Protein AF-A0A5N9HBC6-F1 (afdb_monomer)

Secondary structure (DSSP, 8-state):
-----------TTSS----EEEE-S-HHHHHHHHHHTT-EESS--EEEE-TTSEEEEEEEEE-TT--EEEEEEEEEE---

Solvent-accessible surface area (backbone atoms only — not comparable to full-atom values): 5036 Å² total; per-residue (Å²): 135,82,81,81,76,76,84,80,83,69,67,99,79,60,91,74,80,80,63,50,72,43,82,42,92,53,52,66,60,49,50,54,54,41,45,76,72,68,50,47,64,79,44,74,76,47,73,48,76,45,98,86,66,24,39,27,33,41,35,36,32,41,50,99,89,65,49,55,35,38,40,33,17,62,77,35,71,72,82,126

pLDDT: mean 80.8, std 18.08, range [42.16, 96.31]

Radius of gyration: 16.26 Å; Cα contacts (8 Å, |Δi|>4): 119; chains: 1; bounding box: 26×33×58 Å

Foldseek 3Di:
DDPDDPPPPDPPDDPDLVAAEDADADPQVVCVVVVVVVWAWPDDWDWDADPVRFIKIKTWTADPVGRIYIYIHDGDHPPD

Structure (mmCIF, N/CA/C/O backbone):
data_AF-A0A5N9HBC6-F1
#
_entry.id   AF-A0A5N9HBC6-F1
#
loop_
_atom_site.group_PDB
_atom_site.id
_atom_site.type_symbol
_atom_site.label_atom_id
_atom_site.label_alt_id
_atom_site.label_comp_id
_atom_site.label_asym_id
_atom_site.label_entity_id
_atom_site.label_seq_id
_atom_site.pdbx_PDB_ins_code
_atom_site.Cartn_x
_atom_site.Cartn_y
_atom_site.Cartn_z
_atom_site.occupancy
_atom_site.B_iso_or_equiv
_atom_site.auth_seq_id
_atom_site.auth_comp_id
_atom_site.auth_asym_id
_atom_site.auth_atom_id
_atom_site.pdbx_PDB_model_num
ATOM 1 N N . MET A 1 1 ? 1.674 -1.935 -39.477 1.00 42.16 1 MET A N 1
ATOM 2 C CA . MET A 1 1 ? 2.831 -1.084 -39.140 1.00 42.16 1 MET A CA 1
ATOM 3 C C . MET A 1 1 ? 2.409 -0.286 -37.926 1.00 42.16 1 MET A C 1
ATOM 5 O O . MET A 1 1 ? 1.669 0.675 -38.070 1.00 42.16 1 MET A O 1
ATOM 9 N N . ASP A 1 2 ? 2.744 -0.807 -36.753 1.00 54.62 2 ASP A N 1
ATOM 10 C CA . ASP A 1 2 ? 2.488 -0.193 -35.449 1.00 54.62 2 ASP A CA 1
ATOM 11 C C . ASP A 1 2 ? 3.430 1.019 -35.309 1.00 54.62 2 ASP A C 1
ATOM 13 O O . ASP A 1 2 ? 4.630 0.849 -35.560 1.00 54.62 2 ASP A O 1
ATOM 17 N N . PRO A 1 3 ? 2.954 2.251 -35.052 1.00 64.00 3 PRO A N 1
ATOM 18 C CA . PRO A 1 3 ? 3.862 3.380 -34.915 1.00 64.00 3 PRO A CA 1
ATOM 19 C 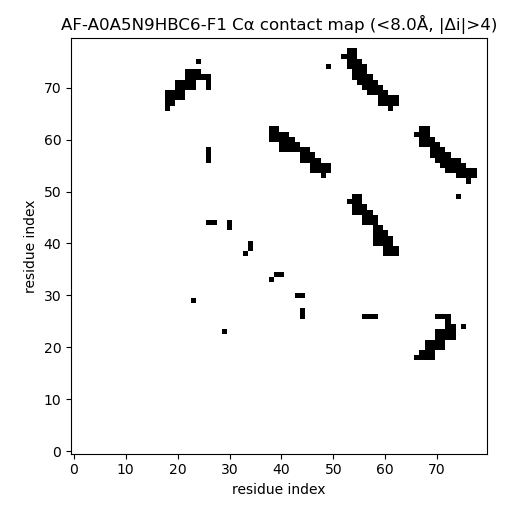C . PRO A 1 3 ? 4.669 3.220 -33.616 1.00 64.00 3 PRO A C 1
ATOM 21 O O . PRO A 1 3 ? 4.076 3.034 -32.555 1.00 64.00 3 PRO A O 1
ATOM 24 N N . PRO A 1 4 ? 6.011 3.301 -33.661 1.00 59.19 4 PRO A N 1
ATOM 25 C CA . PRO A 1 4 ? 6.827 3.169 -32.464 1.00 59.19 4 PRO A CA 1
ATOM 26 C C . PRO A 1 4 ? 6.508 4.314 -31.501 1.00 59.19 4 PRO A C 1
ATOM 28 O O . PRO A 1 4 ? 6.761 5.482 -31.803 1.00 59.19 4 PRO A O 1
ATOM 31 N N . SER A 1 5 ? 5.952 3.966 -30.341 1.00 56.44 5 SER A N 1
ATOM 32 C CA . SER A 1 5 ? 5.752 4.902 -29.237 1.00 56.44 5 SER A CA 1
ATOM 33 C C . SER A 1 5 ? 7.116 5.502 -28.853 1.00 56.44 5 SER A C 1
ATOM 35 O O . SER A 1 5 ? 8.080 4.746 -28.665 1.00 56.44 5 SER A O 1
ATOM 37 N N . PRO A 1 6 ? 7.277 6.837 -28.805 1.00 57.69 6 PRO A N 1
ATOM 38 C CA . PRO A 1 6 ? 8.570 7.434 -28.503 1.00 57.69 6 PRO A CA 1
ATOM 39 C C . PRO A 1 6 ? 8.987 7.056 -27.078 1.00 57.69 6 PRO A C 1
ATOM 41 O O . PRO A 1 6 ? 8.173 7.077 -26.158 1.00 57.69 6 PRO A O 1
ATOM 44 N N . ARG A 1 7 ? 10.270 6.707 -26.892 1.00 57.84 7 ARG A N 1
ATOM 45 C CA . ARG A 1 7 ? 10.861 6.429 -25.573 1.00 57.84 7 ARG A CA 1
ATOM 46 C C . ARG A 1 7 ? 10.645 7.636 -24.662 1.00 57.84 7 ARG A C 1
ATOM 48 O O . ARG A 1 7 ? 11.374 8.622 -24.759 1.00 57.84 7 ARG A O 1
ATOM 55 N N . GLY A 1 8 ? 9.657 7.533 -23.779 1.00 48.06 8 GLY A N 1
ATOM 56 C CA . GLY A 1 8 ? 9.396 8.484 -22.711 1.00 48.06 8 GLY A CA 1
ATOM 57 C C . GLY A 1 8 ? 10.515 8.436 -21.682 1.00 48.06 8 GLY A C 1
ATOM 58 O O . GLY A 1 8 ? 10.405 7.769 -20.661 1.00 48.06 8 GLY A O 1
ATOM 59 N N . HIS A 1 9 ? 11.610 9.143 -21.944 1.00 55.41 9 HIS A N 1
ATOM 60 C CA . HIS A 1 9 ? 12.448 9.646 -20.867 1.00 55.41 9 HIS A CA 1
ATOM 61 C C . HIS A 1 9 ? 11.804 10.941 -20.374 1.00 55.41 9 HIS A C 1
ATOM 63 O O . HIS A 1 9 ? 12.160 12.032 -20.815 1.00 55.41 9 HIS A O 1
ATOM 69 N N . LEU A 1 10 ? 10.784 10.801 -19.528 1.00 49.16 10 LEU A N 1
ATOM 70 C CA . LEU A 1 10 ? 10.233 11.922 -18.784 1.00 49.16 10 LEU A CA 1
ATOM 71 C C . LEU A 1 10 ? 10.941 11.958 -17.435 1.00 49.16 10 LEU A C 1
ATOM 73 O O . LEU A 1 10 ? 10.866 11.031 -16.630 1.00 49.16 10 LEU A O 1
ATOM 77 N N . ASP A 1 11 ? 11.706 13.028 -17.264 1.00 45.88 11 ASP A N 1
ATOM 78 C CA . ASP A 1 11 ? 12.409 13.390 -16.046 1.00 45.88 11 ASP A CA 1
ATOM 79 C C . ASP A 1 11 ? 11.443 13.325 -14.847 1.00 45.88 11 ASP A C 1
ATOM 81 O O . ASP A 1 11 ? 10.304 13.795 -14.924 1.00 45.88 11 ASP A O 1
ATOM 85 N N . ARG A 1 12 ? 11.898 12.725 -13.739 1.00 52.88 12 ARG A N 1
ATOM 86 C CA . ARG A 1 12 ? 11.127 12.278 -12.553 1.00 52.88 12 ARG A CA 1
ATOM 87 C C . ARG A 1 12 ? 10.410 13.404 -11.772 1.00 52.88 12 ARG A C 1
ATOM 89 O O . ARG A 1 12 ? 9.912 13.176 -10.675 1.00 52.88 12 ARG A O 1
ATOM 96 N N . HIS A 1 13 ? 10.362 14.617 -12.315 1.00 49.78 13 HIS A N 1
ATOM 97 C CA . HIS A 1 13 ? 9.839 15.828 -11.681 1.00 49.78 13 HIS A CA 1
ATOM 98 C C . HIS A 1 13 ? 8.896 16.651 -12.576 1.00 49.78 13 HIS A C 1
ATOM 100 O O . HIS A 1 13 ? 8.715 17.846 -12.338 1.00 49.78 13 HIS A O 1
ATOM 106 N N . GLN A 1 14 ? 8.262 16.054 -13.588 1.00 47.16 14 GLN A N 1
ATOM 107 C CA . GLN A 1 14 ? 7.165 16.726 -14.290 1.00 47.16 14 GLN A CA 1
ATOM 108 C C . GLN A 1 14 ? 5.828 16.487 -13.577 1.00 47.16 14 GLN A C 1
ATOM 110 O O . GLN A 1 14 ? 5.446 15.353 -13.300 1.00 47.16 14 GLN A O 1
ATOM 115 N N . LEU A 1 15 ? 5.138 17.588 -13.253 1.00 44.84 15 LEU A N 1
ATOM 116 C CA . LEU A 1 15 ? 3.768 17.604 -12.740 1.00 44.84 15 LEU A CA 1
ATOM 117 C C . LEU A 1 15 ? 2.884 16.624 -13.525 1.00 44.84 15 LEU A C 1
ATOM 119 O O . LEU A 1 15 ? 2.785 16.731 -14.745 1.00 44.84 15 LEU A O 1
ATOM 123 N N . GLY A 1 16 ? 2.210 15.721 -12.809 1.00 45.66 16 GLY A N 1
ATOM 124 C CA . GLY A 1 16 ? 1.332 14.709 -13.402 1.00 45.66 16 GLY A CA 1
ATOM 125 C C . GLY A 1 16 ? 1.785 13.268 -13.177 1.00 45.66 16 GLY A C 1
ATOM 126 O O . GLY A 1 16 ? 1.536 12.422 -14.028 1.00 45.66 16 GLY A O 1
ATOM 127 N N . ALA A 1 17 ? 2.427 12.964 -12.046 1.00 49.22 17 ALA A N 1
ATOM 128 C CA . ALA A 1 17 ? 2.534 11.592 -11.568 1.00 49.22 17 ALA A CA 1
ATOM 129 C C . ALA A 1 17 ? 1.109 11.082 -11.290 1.00 49.22 17 ALA A C 1
ATOM 131 O O . ALA A 1 17 ? 0.562 11.298 -10.210 1.00 49.22 17 ALA A O 1
ATOM 132 N N . ALA A 1 18 ? 0.465 10.503 -12.304 1.00 56.44 18 ALA A N 1
ATOM 133 C CA . ALA A 1 18 ? -0.850 9.888 -12.205 1.00 56.44 18 ALA A CA 1
ATOM 134 C C . ALA A 1 18 ? -0.717 8.591 -11.398 1.00 56.44 18 ALA A C 1
ATOM 136 O O . ALA A 1 18 ? -0.795 7.492 -11.932 1.00 56.44 18 ALA A O 1
ATOM 137 N N . HIS A 1 19 ? -0.425 8.720 -10.107 1.00 64.38 19 HIS A N 1
ATOM 138 C CA . HIS A 1 19 ? -0.443 7.599 -9.188 1.00 64.38 19 HIS A CA 1
ATOM 139 C C . HIS A 1 19 ? -1.911 7.296 -8.921 1.00 64.38 19 HIS A C 1
ATOM 141 O O . HIS A 1 19 ? -2.637 8.104 -8.337 1.00 64.38 19 HIS A O 1
ATOM 147 N N . ILE A 1 20 ? -2.366 6.159 -9.433 1.00 79.56 20 ILE A N 1
ATOM 148 C CA . ILE A 1 20 ? -3.719 5.682 -9.188 1.00 79.56 20 ILE A CA 1
ATOM 149 C C . ILE A 1 20 ? -3.706 5.039 -7.805 1.00 79.56 20 ILE A C 1
ATOM 151 O O . ILE A 1 20 ? -2.934 4.112 -7.562 1.00 79.56 20 ILE A O 1
ATOM 155 N N . CYS A 1 21 ? -4.546 5.554 -6.911 1.00 88.12 21 CYS A N 1
ATOM 156 C CA . CYS A 1 21 ? -4.726 5.018 -5.572 1.00 88.12 21 CYS A CA 1
ATOM 157 C C . CYS A 1 21 ? -6.109 4.375 -5.454 1.00 88.12 21 CYS A C 1
ATOM 159 O O . CYS A 1 21 ? -7.128 5.014 -5.733 1.00 88.12 21 CYS A O 1
ATOM 161 N N . PHE A 1 22 ? -6.142 3.112 -5.037 1.00 90.75 22 PHE A N 1
ATOM 162 C CA . PHE A 1 22 ? -7.372 2.382 -4.762 1.00 90.75 22 PHE A CA 1
ATOM 163 C C . PHE A 1 22 ? -7.557 2.206 -3.258 1.00 90.75 22 PHE A C 1
ATOM 165 O O . PHE A 1 22 ? -6.705 1.635 -2.578 1.00 90.75 22 PHE A O 1
ATOM 172 N N . ASN A 1 23 ? -8.718 2.628 -2.757 1.00 92.94 23 ASN A N 1
ATOM 173 C CA . ASN A 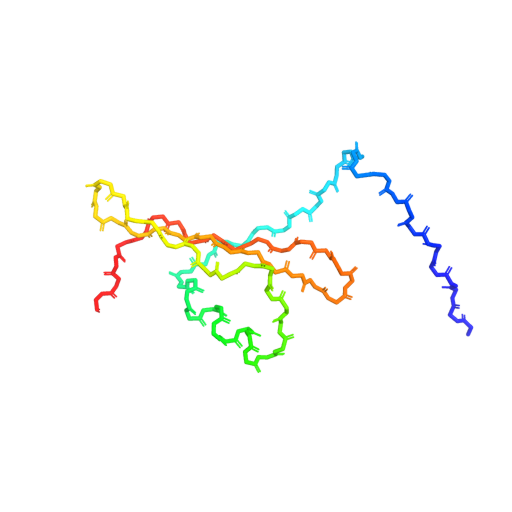1 23 ? -9.155 2.250 -1.420 1.00 92.94 23 ASN A CA 1
ATOM 174 C C . ASN A 1 23 ? -9.699 0.822 -1.454 1.00 92.94 23 ASN A C 1
ATOM 176 O O . ASN A 1 23 ? -10.614 0.525 -2.224 1.00 92.94 23 ASN A O 1
ATOM 180 N N . VAL A 1 24 ? -9.153 -0.045 -0.610 1.00 93.25 24 VAL A N 1
ATOM 181 C CA . VAL A 1 24 ? -9.488 -1.470 -0.559 1.00 93.25 24 VAL A CA 1
ATOM 182 C C . VAL A 1 24 ? -9.887 -1.873 0.852 1.00 93.25 24 VAL A C 1
ATOM 184 O O . VAL A 1 24 ? -9.481 -1.252 1.829 1.00 93.25 24 VAL A O 1
ATOM 187 N N . THR A 1 25 ? -10.737 -2.887 0.963 1.00 91.50 25 THR A N 1
ATOM 188 C CA . THR A 1 25 ? -11.285 -3.312 2.259 1.00 91.50 25 THR A CA 1
ATOM 189 C C . THR A 1 25 ? -10.350 -4.262 3.002 1.00 91.50 25 THR A C 1
ATOM 191 O O . THR A 1 25 ? -10.268 -4.188 4.222 1.00 91.50 25 THR A O 1
ATOM 194 N N . ASP A 1 26 ? -9.645 -5.123 2.266 1.00 92.94 26 ASP A N 1
ATOM 195 C CA . ASP A 1 26 ? -8.681 -6.082 2.803 1.00 92.94 26 ASP A CA 1
ATOM 196 C C . ASP A 1 26 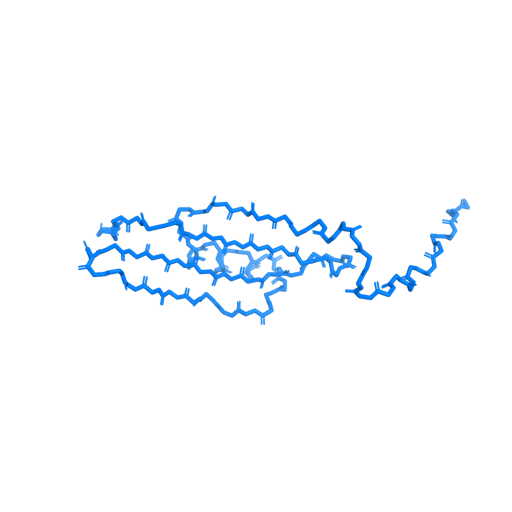? -7.424 -6.082 1.927 1.00 92.94 26 ASP A C 1
ATOM 198 O O . ASP A 1 26 ? -7.399 -6.636 0.822 1.00 92.94 26 ASP A O 1
ATOM 202 N N . LEU A 1 27 ? -6.390 -5.392 2.402 1.00 95.12 27 LEU A N 1
ATOM 203 C CA . LEU A 1 27 ? -5.138 -5.232 1.673 1.00 95.12 27 LEU A CA 1
ATOM 204 C C . LEU A 1 27 ? -4.332 -6.533 1.600 1.00 95.12 27 LEU A C 1
ATOM 206 O O . LEU A 1 27 ? -3.677 -6.792 0.591 1.00 95.12 27 LEU A O 1
ATOM 210 N N . GLU A 1 28 ? -4.367 -7.346 2.656 1.00 94.62 28 GLU A N 1
ATOM 211 C CA . GLU A 1 28 ? -3.604 -8.593 2.736 1.00 94.62 28 GLU A CA 1
ATOM 212 C C . GLU A 1 28 ? -4.193 -9.632 1.773 1.00 94.62 28 GLU A C 1
ATOM 214 O O . GLU A 1 28 ? -3.454 -10.237 0.990 1.00 94.62 28 GLU A O 1
ATOM 219 N N . ALA A 1 29 ? -5.523 -9.778 1.753 1.00 95.31 29 ALA A N 1
ATOM 220 C CA . ALA A 1 29 ? -6.211 -10.656 0.810 1.00 95.31 29 ALA A CA 1
ATOM 221 C C . ALA A 1 29 ? -6.008 -10.208 -0.644 1.00 95.31 29 ALA A C 1
ATOM 223 O O . ALA A 1 29 ? -5.685 -11.034 -1.502 1.00 95.31 29 ALA A O 1
ATOM 224 N N . LEU A 1 30 ? -6.122 -8.903 -0.920 1.00 95.38 30 LEU A N 1
ATOM 225 C CA . LEU A 1 30 ? -5.865 -8.350 -2.250 1.00 95.38 30 LEU A CA 1
ATOM 226 C C . LEU A 1 30 ? -4.428 -8.627 -2.705 1.00 95.38 30 LEU A C 1
ATOM 228 O O . LEU A 1 30 ? -4.209 -9.036 -3.845 1.00 95.38 30 LEU A O 1
ATOM 232 N N . HIS A 1 31 ? -3.446 -8.419 -1.825 1.00 96.00 31 HIS A N 1
ATOM 233 C CA . HIS A 1 31 ? -2.042 -8.671 -2.130 1.00 96.00 31 HIS A CA 1
ATOM 234 C C . HIS A 1 31 ? -1.803 -10.134 -2.507 1.00 96.00 31 HIS A C 1
ATOM 236 O O . HIS A 1 31 ? -1.159 -10.407 -3.520 1.00 96.00 31 HIS A O 1
ATOM 242 N N . GLN A 1 32 ? -2.357 -11.074 -1.737 1.00 96.06 32 GLN A N 1
ATOM 243 C CA . GLN A 1 32 ? -2.270 -12.507 -2.028 1.00 96.06 32 GLN A CA 1
ATOM 244 C C . GLN A 1 32 ? -2.929 -12.849 -3.372 1.00 96.06 32 GLN A C 1
ATOM 246 O O . GLN A 1 32 ? -2.323 -13.517 -4.213 1.00 96.06 32 GLN A O 1
ATOM 251 N N . GLU A 1 33 ? -4.143 -12.348 -3.610 1.00 96.31 33 GLU A N 1
ATOM 252 C CA . GLU A 1 33 ? -4.885 -12.594 -4.846 1.00 96.31 33 GLU A CA 1
ATOM 253 C C . GLU A 1 33 ? -4.128 -12.064 -6.069 1.00 96.31 33 GLU A C 1
ATOM 255 O O . GLU A 1 33 ? -3.903 -12.798 -7.035 1.00 96.31 33 GLU A O 1
ATOM 260 N N . LEU A 1 34 ? -3.704 -10.803 -6.038 1.00 94.69 34 LEU A N 1
ATOM 261 C CA . LEU A 1 34 ? -3.022 -10.167 -7.160 1.00 94.69 34 LEU A CA 1
ATOM 262 C C . LEU A 1 34 ? -1.626 -10.754 -7.387 1.00 94.69 34 LEU A C 1
ATOM 264 O O . LEU A 1 34 ? -1.239 -10.965 -8.538 1.00 94.69 34 LEU A O 1
ATOM 268 N N . SER A 1 35 ? -0.908 -11.113 -6.320 1.00 94.31 35 SER A N 1
ATOM 269 C CA . SER A 1 35 ? 0.370 -11.825 -6.431 1.00 94.31 35 SER A CA 1
ATOM 270 C C . SER A 1 35 ? 0.188 -13.184 -7.106 1.00 94.31 35 SER A C 1
ATOM 272 O O . SER A 1 35 ? 0.956 -13.533 -8.002 1.00 94.31 35 SER A O 1
ATOM 274 N N . SER A 1 36 ? -0.876 -13.925 -6.767 1.00 95.81 36 SER A N 1
ATOM 275 C CA . SER A 1 36 ? -1.196 -15.204 -7.423 1.00 95.81 36 SER A CA 1
ATOM 276 C C . SER A 1 36 ? -1.524 -15.052 -8.916 1.00 95.81 36 SER A C 1
ATOM 278 O O . SER A 1 36 ? -1.314 -15.976 -9.700 1.00 95.81 36 SER A O 1
ATOM 280 N N . LYS A 1 37 ? -1.987 -13.863 -9.322 1.00 94.75 37 LYS A N 1
ATOM 281 C CA . LYS A 1 37 ? -2.269 -13.483 -10.714 1.00 94.75 37 LYS A CA 1
ATOM 282 C C . LYS A 1 37 ? -1.052 -12.895 -11.443 1.00 94.75 37 LYS A C 1
ATOM 284 O O . LYS A 1 37 ? -1.173 -12.523 -12.607 1.00 94.75 37 LYS A O 1
ATOM 289 N N . GLY A 1 38 ? 0.111 -12.824 -10.791 1.00 93.56 38 GLY A N 1
ATOM 290 C CA . GLY A 1 38 ? 1.364 -12.354 -11.385 1.00 93.56 38 GLY A CA 1
ATOM 291 C C . GLY A 1 38 ? 1.573 -10.838 -11.344 1.00 93.56 38 GLY A C 1
ATOM 292 O O . GLY A 1 38 ? 2.467 -10.338 -12.028 1.00 93.56 38 GLY A O 1
ATOM 293 N N . VAL A 1 39 ? 0.782 -10.098 -10.559 1.00 93.69 39 VAL A N 1
ATOM 294 C CA . VAL A 1 39 ? 1.030 -8.668 -10.323 1.00 93.69 39 VAL A CA 1
ATOM 295 C C . VAL A 1 39 ? 2.344 -8.497 -9.564 1.00 93.69 39 VAL A C 1
ATOM 297 O O . VAL A 1 39 ? 2.615 -9.198 -8.588 1.00 93.69 39 VAL A O 1
ATOM 300 N N . ARG A 1 40 ? 3.171 -7.545 -10.006 1.00 93.31 40 ARG A N 1
ATOM 301 C CA . ARG A 1 40 ? 4.443 -7.226 -9.358 1.00 93.31 40 ARG A CA 1
ATOM 302 C C . ARG A 1 40 ? 4.219 -6.192 -8.260 1.00 93.31 40 ARG A C 1
ATOM 304 O O . ARG A 1 40 ? 4.033 -5.011 -8.552 1.00 93.31 40 ARG A O 1
ATOM 311 N N . PHE A 1 41 ? 4.322 -6.621 -7.009 1.00 94.06 41 PHE A N 1
ATOM 312 C CA . PHE A 1 41 ? 4.391 -5.707 -5.874 1.00 94.06 41 PHE A CA 1
ATOM 313 C C . PHE A 1 41 ? 5.810 -5.170 -5.676 1.00 94.06 41 PHE A C 1
ATOM 315 O O . PHE A 1 41 ? 6.804 -5.877 -5.851 1.00 94.06 41 PHE A O 1
ATOM 322 N N . VAL A 1 42 ? 5.891 -3.881 -5.353 1.00 92.25 42 VAL A N 1
ATOM 323 C CA . VAL A 1 42 ? 7.128 -3.174 -4.990 1.00 92.25 42 VAL A CA 1
ATOM 324 C C . VAL A 1 42 ? 7.382 -3.302 -3.489 1.00 92.25 42 VAL A C 1
ATOM 326 O O . VAL A 1 42 ? 8.532 -3.330 -3.054 1.00 92.25 42 VAL A O 1
ATOM 329 N N . THR A 1 43 ? 6.307 -3.389 -2.704 1.00 90.50 43 THR A N 1
ATOM 330 C CA . THR A 1 43 ? 6.339 -3.509 -1.247 1.00 90.50 43 THR A CA 1
ATOM 331 C C . THR A 1 43 ? 5.306 -4.529 -0.786 1.00 90.50 43 THR A C 1
ATOM 333 O O . THR A 1 43 ? 4.171 -4.503 -1.264 1.00 90.50 43 THR A O 1
ATOM 336 N N . GLU A 1 44 ? 5.661 -5.343 0.205 1.00 93.50 44 GLU A N 1
ATOM 337 C CA . GLU A 1 44 ? 4.675 -6.108 0.977 1.00 93.50 44 GLU A CA 1
ATOM 338 C C . GLU A 1 44 ? 3.672 -5.158 1.671 1.00 93.50 44 GLU A C 1
ATOM 340 O O . GLU A 1 44 ? 4.013 -3.994 1.923 1.00 93.50 44 GLU A O 1
ATOM 345 N N . PRO A 1 45 ? 2.451 -5.619 2.004 1.00 94.00 45 PRO A N 1
ATOM 346 C CA . PRO A 1 45 ? 1.481 -4.832 2.759 1.00 94.00 45 PRO A CA 1
ATOM 347 C C . PRO A 1 45 ? 2.032 -4.369 4.107 1.00 94.00 45 PRO A C 1
ATOM 349 O O . PRO A 1 45 ? 2.397 -5.173 4.964 1.00 94.00 45 PRO A O 1
ATOM 352 N N . ILE A 1 46 ? 2.051 -3.055 4.319 1.00 94.62 46 ILE A N 1
ATOM 353 C CA . ILE A 1 46 ? 2.403 -2.459 5.607 1.00 94.62 46 ILE A CA 1
ATOM 354 C C . ILE A 1 46 ? 1.108 -2.180 6.353 1.00 94.62 46 ILE A C 1
ATOM 356 O O . ILE A 1 46 ? 0.372 -1.264 5.991 1.00 94.62 46 ILE A O 1
ATOM 360 N N . MET A 1 47 ? 0.851 -2.952 7.407 1.00 94.38 47 MET A N 1
ATOM 361 C CA . MET A 1 47 ? -0.318 -2.779 8.268 1.00 94.38 47 MET A CA 1
ATOM 362 C C . MET A 1 47 ? 0.056 -2.002 9.532 1.00 94.38 47 MET A C 1
ATOM 364 O O . MET A 1 47 ? 1.123 -2.201 10.110 1.00 94.38 47 MET A O 1
ATOM 368 N N . THR A 1 48 ? -0.814 -1.097 9.970 1.00 92.75 48 THR A N 1
ATOM 369 C CA . THR A 1 48 ? -0.624 -0.293 11.184 1.00 92.75 48 THR A CA 1
ATOM 370 C C . THR A 1 48 ? -1.927 -0.213 11.964 1.00 92.75 48 THR A C 1
ATOM 372 O O . THR A 1 48 ? -2.961 0.155 11.402 1.00 92.75 48 THR A O 1
ATOM 375 N N . ASP A 1 49 ? -1.861 -0.508 13.258 1.00 92.12 49 ASP A N 1
ATOM 376 C CA . ASP A 1 49 ? -2.972 -0.319 14.188 1.00 92.12 49 ASP A CA 1
ATOM 377 C C . ASP A 1 49 ? -3.044 1.143 14.651 1.00 92.12 49 ASP A C 1
ATOM 379 O O . ASP A 1 49 ? -2.025 1.779 14.940 1.00 92.12 49 ASP A O 1
ATOM 383 N N . THR A 1 50 ? -4.250 1.701 14.700 1.00 86.81 50 THR A N 1
ATOM 384 C CA . THR A 1 50 ? -4.500 3.043 15.229 1.00 86.81 50 THR A CA 1
ATOM 385 C C . THR A 1 50 ? -4.745 2.986 16.743 1.00 86.81 50 THR A C 1
ATOM 387 O O . THR A 1 50 ? -5.165 1.947 17.259 1.00 86.81 50 THR A O 1
ATOM 390 N N . PRO A 1 51 ? -4.524 4.089 17.484 1.00 87.25 51 PRO A N 1
ATOM 391 C CA . PRO A 1 51 ? -4.870 4.185 18.910 1.00 87.25 51 PRO A CA 1
ATOM 392 C C . PRO A 1 51 ? -6.318 3.785 19.247 1.00 87.25 51 PRO A C 1
ATOM 394 O O . PRO A 1 51 ? -6.605 3.335 20.352 1.00 87.25 51 PRO A O 1
ATOM 397 N N . GLU A 1 52 ? -7.226 3.942 18.289 1.00 88.50 52 GLU A N 1
ATOM 398 C CA . GLU A 1 52 ? -8.650 3.615 18.352 1.00 88.50 52 GLU A CA 1
ATOM 399 C C . GLU A 1 52 ? -8.949 2.124 18.092 1.00 88.50 52 GLU A C 1
ATOM 401 O O . GLU A 1 52 ? -10.113 1.730 18.073 1.00 88.50 52 GLU A O 1
ATOM 406 N N . GLY A 1 53 ? -7.921 1.291 17.885 1.00 86.81 53 GLY A N 1
ATOM 407 C CA . GLY A 1 53 ? -8.062 -0.146 17.631 1.00 86.81 53 GLY A CA 1
ATOM 408 C C . GLY A 1 53 ? -8.506 -0.497 16.207 1.00 86.81 53 GLY A C 1
ATOM 409 O O . GLY A 1 53 ? -9.012 -1.594 15.978 1.00 86.81 53 GLY A O 1
ATOM 410 N N . LEU A 1 54 ? -8.354 0.425 15.252 1.00 89.38 54 LEU A N 1
ATOM 411 C CA . LEU A 1 54 ? -8.624 0.181 13.833 1.00 89.38 5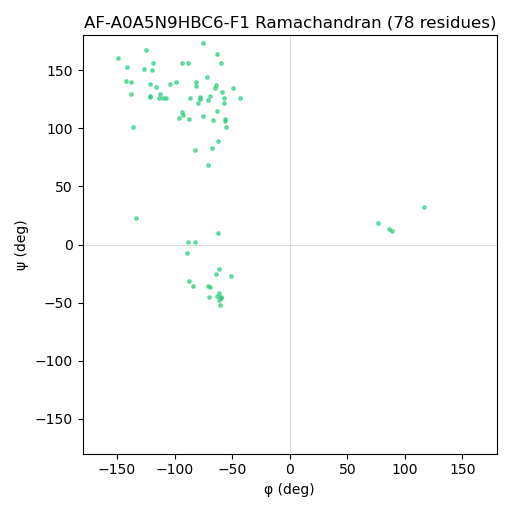4 LEU A CA 1
ATOM 412 C C . LEU A 1 54 ? -7.337 -0.228 13.119 1.00 89.38 54 LEU A C 1
ATOM 414 O O . LEU A 1 54 ? -6.247 0.152 13.540 1.00 89.38 54 LEU A O 1
ATOM 418 N N . ARG A 1 55 ? -7.455 -0.932 11.992 1.00 89.44 55 ARG A N 1
ATOM 419 C CA . ARG A 1 55 ? -6.300 -1.332 11.182 1.00 89.44 55 ARG A CA 1
ATOM 420 C C . ARG A 1 55 ? -6.320 -0.613 9.842 1.00 89.44 55 ARG A C 1
ATOM 422 O O . ARG A 1 55 ? -7.335 -0.622 9.147 1.00 89.44 55 ARG A O 1
ATOM 429 N N . ARG A 1 56 ? -5.195 0.002 9.478 1.00 93.12 56 ARG A N 1
ATOM 430 C CA . ARG A 1 56 ? -4.967 0.593 8.152 1.00 93.12 56 ARG A CA 1
ATOM 431 C C . ARG A 1 56 ? -3.798 -0.087 7.457 1.00 93.12 56 ARG A C 1
ATOM 433 O O . ARG A 1 56 ? -2.915 -0.620 8.128 1.00 93.12 56 ARG A O 1
ATOM 440 N N . GLY A 1 57 ? -3.774 -0.018 6.135 1.00 94.94 57 GLY A N 1
ATOM 441 C CA . GLY A 1 57 ? -2.762 -0.676 5.321 1.00 94.94 57 GLY A CA 1
ATOM 442 C C . GLY A 1 57 ? -2.328 0.160 4.129 1.00 94.94 57 GLY A C 1
ATOM 443 O O . GLY A 1 57 ? -3.119 0.949 3.613 1.00 94.94 57 GLY A O 1
ATOM 444 N N . ILE A 1 58 ? -1.095 -0.047 3.670 1.00 95.00 58 ILE A N 1
ATOM 445 C CA . ILE A 1 58 ? -0.612 0.485 2.393 1.00 95.00 58 ILE A CA 1
ATOM 446 C C . ILE A 1 58 ? 0.299 -0.509 1.665 1.00 95.00 58 ILE A C 1
ATOM 448 O O . ILE A 1 58 ? 1.116 -1.182 2.297 1.00 95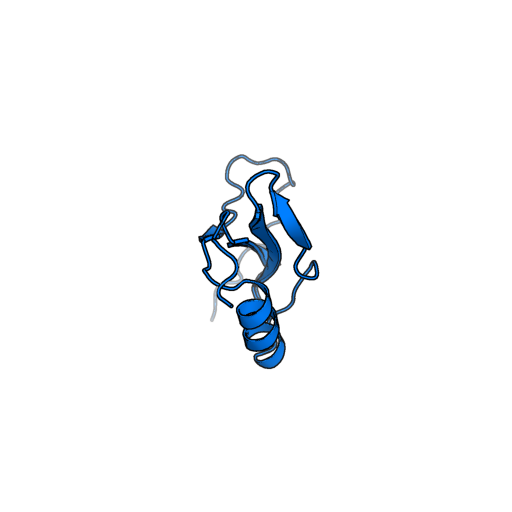.00 58 ILE A O 1
ATOM 452 N N . CYS A 1 59 ? 0.172 -0.606 0.340 1.00 95.44 59 CYS A N 1
ATOM 453 C CA . CYS A 1 59 ? 1.154 -1.274 -0.515 1.00 95.44 59 CYS A CA 1
ATOM 454 C C . CYS A 1 59 ? 1.227 -0.640 -1.911 1.00 95.44 59 CYS A C 1
ATOM 456 O O . CYS A 1 59 ? 0.302 0.045 -2.355 1.00 95.44 59 CYS A O 1
ATOM 458 N N . TYR A 1 60 ? 2.338 -0.889 -2.603 1.00 94.19 60 TYR A N 1
ATOM 459 C CA . TYR A 1 60 ? 2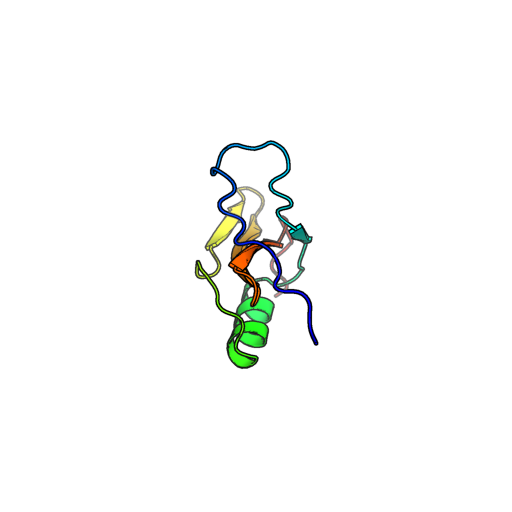.593 -0.398 -3.953 1.00 94.19 60 TYR A CA 1
ATOM 460 C C . TYR A 1 60 ? 2.830 -1.551 -4.923 1.00 94.19 60 TYR A C 1
ATOM 462 O O . TYR A 1 60 ? 3.583 -2.481 -4.624 1.00 94.19 60 TYR A O 1
ATOM 470 N N . ALA A 1 61 ? 2.256 -1.447 -6.117 1.00 94.00 61 ALA A N 1
ATOM 471 C CA . ALA A 1 61 ? 2.478 -2.350 -7.237 1.00 94.00 61 ALA A CA 1
ATOM 472 C C . ALA A 1 61 ? 2.924 -1.588 -8.490 1.00 94.00 61 ALA A C 1
ATOM 474 O O . ALA A 1 61 ? 2.841 -0.360 -8.555 1.00 94.00 61 ALA A O 1
ATOM 475 N N . GLN A 1 62 ? 3.399 -2.339 -9.481 1.00 91.00 62 GLN A N 1
ATOM 476 C CA . GLN A 1 62 ? 3.654 -1.841 -10.828 1.00 91.00 62 GLN A CA 1
ATOM 477 C C . GLN A 1 62 ? 2.753 -2.543 -11.837 1.00 91.00 62 GLN A C 1
ATOM 479 O O . GLN A 1 62 ? 2.601 -3.769 -11.801 1.00 91.00 62 GLN A O 1
ATOM 484 N N . ASP A 1 63 ? 2.181 -1.762 -12.748 1.00 88.00 63 ASP A N 1
ATOM 485 C CA . ASP A 1 63 ? 1.532 -2.305 -13.936 1.00 88.00 63 ASP A CA 1
ATOM 486 C C . ASP A 1 63 ? 2.581 -2.786 -14.973 1.00 88.00 63 ASP A C 1
ATOM 488 O O . ASP A 1 63 ? 3.788 -2.584 -14.785 1.00 88.00 63 ASP A O 1
ATOM 492 N N . PRO A 1 64 ? 2.168 -3.445 -16.072 1.00 88.12 64 PRO A N 1
ATOM 493 C CA . PRO A 1 64 ? 3.098 -3.907 -17.106 1.00 88.12 64 PRO A CA 1
ATOM 494 C C . PRO A 1 64 ? 3.900 -2.797 -17.804 1.00 88.12 64 PRO A C 1
ATOM 496 O O . PRO A 1 64 ? 4.942 -3.088 -18.392 1.00 88.12 64 PRO A O 1
ATOM 499 N N . GLU A 1 65 ? 3.428 -1.550 -17.757 1.00 87.81 65 GLU A N 1
ATOM 500 C CA . GLU A 1 65 ? 4.095 -0.377 -18.330 1.00 87.81 65 GLU A CA 1
ATOM 501 C C . GLU A 1 65 ? 5.066 0.283 -17.330 1.00 87.81 65 GLU A C 1
ATOM 503 O O . GLU A 1 65 ? 5.855 1.149 -17.708 1.00 87.81 65 GLU A O 1
ATOM 508 N N . GLY A 1 66 ? 5.069 -0.171 -16.071 1.00 84.31 66 GLY A N 1
ATOM 509 C CA . GLY A 1 66 ? 5.920 0.325 -14.993 1.00 84.31 66 GLY A CA 1
ATOM 510 C C . GLY A 1 66 ? 5.319 1.492 -14.206 1.00 84.31 66 GLY A C 1
ATOM 511 O O . GLY A 1 66 ? 6.038 2.121 -13.426 1.00 84.31 66 GLY A O 1
ATOM 512 N N . ASN A 1 67 ? 4.029 1.794 -14.381 1.00 86.00 67 ASN A N 1
ATOM 513 C CA . ASN A 1 67 ? 3.351 2.824 -13.596 1.00 86.00 67 ASN A CA 1
ATOM 514 C C . ASN A 1 67 ? 3.131 2.349 -12.158 1.00 86.00 67 ASN A C 1
ATOM 516 O O . ASN A 1 67 ? 2.831 1.179 -11.912 1.00 86.00 67 ASN A O 1
ATOM 520 N N . TYR A 1 68 ? 3.234 3.279 -11.206 1.00 88.56 68 TYR A N 1
ATOM 521 C CA . TYR A 1 68 ? 2.955 3.000 -9.801 1.00 88.56 68 TYR A CA 1
ATOM 522 C C . TYR A 1 68 ? 1.452 2.965 -9.536 1.00 88.56 68 TYR A C 1
ATOM 524 O O . TYR A 1 68 ? 0.732 3.928 -9.813 1.00 88.56 68 TYR A O 1
ATOM 532 N N . VAL A 1 69 ? 1.013 1.868 -8.927 1.00 91.38 69 VAL A N 1
ATOM 533 C CA . VAL A 1 69 ? -0.339 1.693 -8.401 1.00 91.38 69 VAL A CA 1
ATOM 534 C C . VAL A 1 69 ? -0.250 1.590 -6.885 1.00 91.38 69 VAL A C 1
ATOM 536 O O . VAL A 1 69 ? 0.503 0.772 -6.358 1.00 91.38 69 VAL A O 1
ATOM 539 N N . GLU A 1 70 ? -1.001 2.432 -6.187 1.00 93.69 70 GLU A N 1
ATOM 540 C CA . GLU A 1 70 ? -1.075 2.454 -4.729 1.00 93.69 70 GLU A CA 1
ATOM 541 C C . GLU A 1 70 ? -2.385 1.810 -4.262 1.00 93.69 70 GLU A C 1
ATOM 543 O O . GLU A 1 70 ? -3.456 2.055 -4.822 1.00 93.69 70 GLU A O 1
ATOM 548 N N . PHE A 1 71 ? -2.306 0.998 -3.212 1.00 94.88 71 PHE A N 1
ATOM 549 C CA . PHE A 1 71 ? -3.470 0.436 -2.539 1.00 94.88 71 PHE A CA 1
ATOM 550 C C . PHE A 1 71 ? -3.453 0.853 -1.077 1.00 94.88 71 PHE A C 1
ATOM 552 O O . PHE A 1 71 ? -2.461 0.644 -0.377 1.00 94.88 71 PHE A O 1
ATOM 559 N N . ILE A 1 72 ? -4.564 1.423 -0.616 1.00 94.44 72 ILE A N 1
ATOM 560 C CA . ILE A 1 72 ? -4.740 1.864 0.765 1.00 94.44 72 ILE A CA 1
ATOM 561 C C . ILE A 1 72 ? -5.932 1.135 1.361 1.00 94.44 72 ILE A C 1
ATOM 563 O O . ILE A 1 72 ? -7.039 1.188 0.833 1.00 94.44 72 ILE A O 1
ATOM 567 N N . GLN A 1 73 ? -5.724 0.502 2.509 1.00 95.38 73 GLN A N 1
ATOM 568 C CA . GLN A 1 73 ? -6.822 0.130 3.385 1.00 95.38 73 GLN A CA 1
ATOM 569 C C . GLN A 1 73 ? -7.014 1.257 4.402 1.00 95.38 73 GLN A C 1
ATOM 571 O O . GLN A 1 73 ? -6.127 1.470 5.239 1.00 95.38 73 GLN A O 1
ATOM 576 N N . PRO A 1 74 ? -8.123 2.018 4.339 1.00 92.00 74 PRO A N 1
ATOM 577 C CA . PRO A 1 74 ? -8.410 3.034 5.342 1.00 92.00 74 PRO A CA 1
ATOM 578 C C . PRO A 1 74 ? -8.603 2.376 6.718 1.00 92.00 74 PRO A C 1
ATOM 580 O O . PRO A 1 74 ? -8.815 1.168 6.786 1.00 92.00 74 PRO A O 1
ATOM 583 N N . PRO A 1 75 ? -8.551 3.141 7.823 1.00 90.06 75 PRO A N 1
ATOM 584 C CA . PRO A 1 75 ? -8.808 2.600 9.151 1.00 90.06 75 PRO A CA 1
ATOM 585 C C . PRO A 1 75 ? -10.190 1.941 9.207 1.00 90.06 75 PRO A C 1
ATOM 587 O O . PRO A 1 75 ? -11.219 2.616 9.222 1.00 90.06 75 PRO A O 1
ATOM 590 N N . THR A 1 76 ? -10.209 0.616 9.225 1.00 79.31 76 THR A N 1
ATOM 591 C CA . THR A 1 76 ? -11.423 -0.185 9.364 1.00 79.31 76 THR A CA 1
ATOM 592 C C . THR A 1 76 ? -11.310 -1.035 10.615 1.00 79.31 76 THR A C 1
ATOM 594 O O . THR A 1 76 ? -10.211 -1.412 11.032 1.00 79.31 76 THR A O 1
ATOM 597 N N . ALA A 1 77 ? -12.450 -1.330 11.240 1.00 67.56 77 ALA A N 1
ATOM 598 C CA . ALA A 1 77 ? -12.475 -2.302 12.321 1.00 67.56 77 ALA A CA 1
ATOM 599 C C . ALA A 1 77 ? -11.966 -3.636 11.767 1.00 67.56 77 ALA A C 1
ATOM 601 O O . ALA A 1 77 ? -12.401 -4.057 10.690 1.00 67.56 77 ALA A O 1
ATOM 602 N N . SER A 1 78 ? -11.031 -4.271 12.474 1.00 58.94 78 SER A N 1
ATOM 603 C CA . SER A 1 78 ? -10.577 -5.616 12.134 1.00 58.94 78 SER A CA 1
ATOM 604 C C . SER A 1 78 ? -11.804 -6.521 12.104 1.00 58.94 78 SER A C 1
ATOM 606 O O . SER A 1 78 ? -12.418 -6.778 13.141 1.00 58.94 78 SER A O 1
ATOM 608 N N . SER A 1 79 ? -12.213 -6.926 10.902 1.00 56.62 79 SER A N 1
ATOM 609 C CA . SER A 1 79 ? -1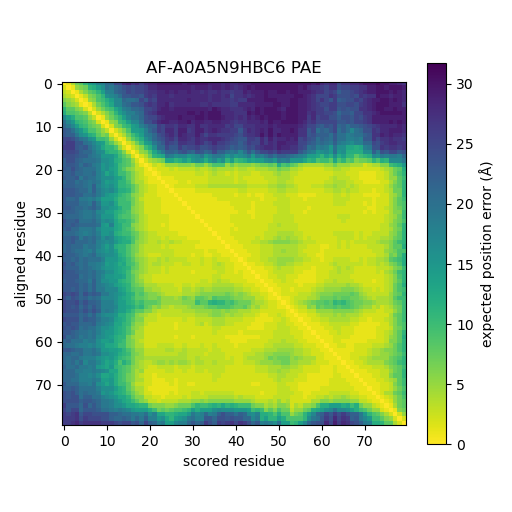3.310 -7.873 10.735 1.00 56.62 79 SER A CA 1
ATOM 610 C C . SER A 1 79 ? -12.808 -9.191 11.312 1.00 56.62 79 SER A C 1
ATOM 612 O O . SER A 1 79 ? -1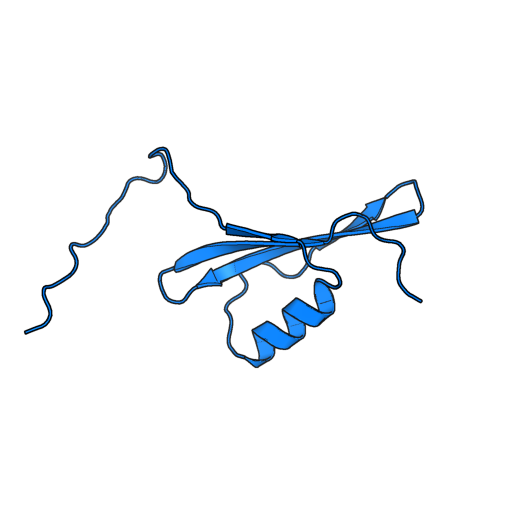1.852 -9.762 10.794 1.00 56.62 79 SER A O 1
ATOM 614 N N . SER A 1 80 ? -13.345 -9.548 12.478 1.00 44.22 80 SER A N 1
ATOM 615 C CA . SER A 1 80 ? -13.016 -10.777 13.205 1.00 44.22 80 SER A CA 1
ATOM 616 C C . SER A 1 80 ? -13.617 -11.997 12.523 1.00 44.22 80 SER A C 1
ATOM 618 O O . SER A 1 80 ? -14.702 -11.842 11.916 1.00 44.22 80 SER A O 1
#

Nearest PDB structures (foldseek):
  3rri-assembly1_A  TM=6.449E-01  e=3.287E-03  Alicyclobacillus acidocaldarius subsp. acidocaldarius DSM 446
  3zi1-assembly1_A  TM=7.254E-01  e=1.235E-02  Homo sapiens
  3zw5-assembly1_B  TM=7.458E-01  e=2.395E-02  Homo sapiens
  6bxj-assembly1_A  TM=6.036E-01  e=9.000E-02  Homo sapiens
  1jv2-assembly1_B  TM=5.662E-01  e=2.503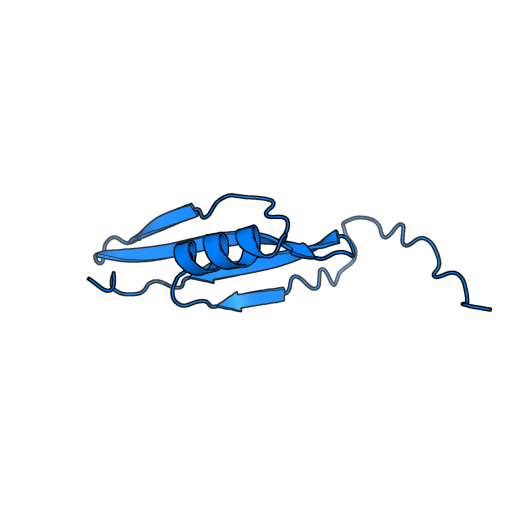E-01  Homo sapiens

Sequence (80 aa):
MDPPSPRGHLDRHQLGAAHICFNVTDLEALHQELSSKGVRFVTEPIMTDTPEGLRRGICYAQDPEGNYVEFIQPPTASSS

Mean predicted aligned error: 10.43 Å